Protein AF-A0A3M6UYW1-F1 (afdb_monomer_lite)

Sequence (137 aa):
MILHLRAKVPNKTLLPLRSVLEYNCQVFHFALPAYLSDAIERVQKRVLAIIYPNIDYADSLDLSGILKLSDRRLNACDKLFNNIFTTPSHNLGHLLPERHIPRYNLKQTRVFVPPRAKTCRFTNTFIPSSAGVYNES

pLDDT: mean 82.18, std 15.27, range [35.97, 94.06]

Structure (mmCIF, N/CA/C/O backbone):
data_AF-A0A3M6UYW1-F1
#
_entry.id   AF-A0A3M6UYW1-F1
#
loop_
_atom_site.group_PDB
_atom_site.id
_atom_site.type_symbol
_atom_site.label_atom_id
_atom_site.label_alt_id
_atom_site.label_comp_id
_atom_site.label_asym_id
_atom_site.label_entity_id
_atom_site.label_seq_id
_atom_site.pdbx_PDB_ins_code
_atom_site.Cartn_x
_atom_site.Cartn_y
_atom_site.Cartn_z
_atom_site.occupancy
_atom_site.B_iso_or_equiv
_atom_site.auth_seq_id
_atom_site.auth_comp_id
_atom_site.auth_asym_id
_atom_site.auth_atom_id
_atom_site.pdbx_PDB_model_num
ATOM 1 N N . MET A 1 1 ? -23.492 -7.302 40.290 1.00 36.09 1 MET A N 1
ATOM 2 C CA . MET A 1 1 ? -22.058 -7.555 40.546 1.00 36.09 1 MET A CA 1
ATOM 3 C C . MET A 1 1 ? -21.593 -8.687 39.630 1.00 36.09 1 MET A C 1
ATOM 5 O O . MET A 1 1 ? -21.509 -9.826 40.058 1.00 36.09 1 MET A O 1
ATOM 9 N N . ILE A 1 2 ? -21.384 -8.393 38.341 1.00 37.66 2 ILE A N 1
ATOM 10 C CA . ILE A 1 2 ? -20.848 -9.357 37.365 1.00 37.66 2 ILE A CA 1
ATOM 11 C C . ILE A 1 2 ? -19.375 -8.992 37.197 1.00 37.66 2 ILE A C 1
ATOM 13 O O . ILE A 1 2 ? -19.011 -8.091 36.443 1.00 37.66 2 ILE A O 1
ATOM 17 N N . LEU A 1 3 ? -18.543 -9.600 38.036 1.00 35.97 3 LEU A N 1
ATOM 18 C CA . LEU A 1 3 ? -17.104 -9.389 38.059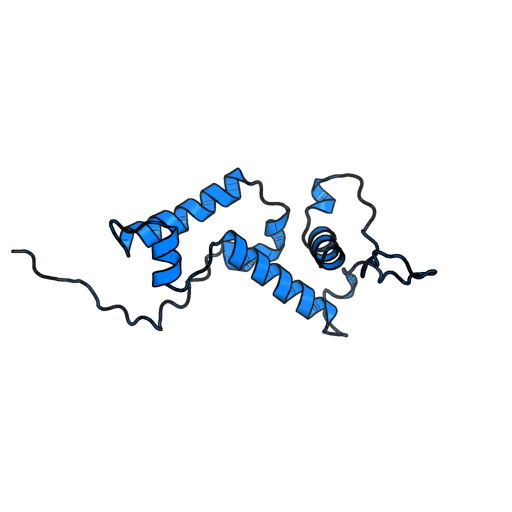 1.00 35.97 3 LEU A CA 1
ATOM 19 C C . LEU A 1 3 ? -16.448 -10.196 36.929 1.00 35.97 3 LEU A C 1
ATOM 21 O O . LEU A 1 3 ? -16.481 -11.417 36.924 1.00 35.97 3 LEU A O 1
ATOM 25 N N . HIS A 1 4 ? -15.837 -9.465 35.997 1.00 41.41 4 HIS A N 1
ATOM 26 C CA . HIS A 1 4 ? -14.522 -9.755 35.419 1.00 41.41 4 HIS A CA 1
ATOM 27 C C . HIS A 1 4 ? -14.276 -11.164 34.845 1.00 41.41 4 HIS A C 1
ATOM 29 O O . HIS A 1 4 ? -13.512 -11.950 35.393 1.00 41.41 4 HIS A O 1
ATOM 35 N N . LEU A 1 5 ? -14.740 -11.387 33.613 1.00 37.12 5 LEU A N 1
ATOM 36 C CA . LEU A 1 5 ? -14.017 -12.227 32.648 1.00 37.12 5 LEU A CA 1
ATOM 37 C C . LEU A 1 5 ? -13.366 -11.332 31.585 1.00 37.12 5 LEU A C 1
ATOM 39 O O . LEU A 1 5 ? -13.694 -11.384 30.405 1.00 37.12 5 LEU A O 1
ATOM 43 N N . ARG A 1 6 ? -12.441 -10.461 32.003 1.00 43.94 6 ARG A N 1
ATOM 44 C CA . ARG A 1 6 ? -11.479 -9.860 31.071 1.00 43.94 6 ARG A CA 1
ATOM 45 C C . ARG A 1 6 ? -10.265 -10.775 31.042 1.00 43.94 6 ARG A C 1
ATOM 47 O O . ARG A 1 6 ? -9.401 -10.691 31.911 1.00 43.94 6 ARG A O 1
ATOM 54 N N . ALA A 1 7 ? -10.232 -11.676 30.063 1.00 39.09 7 ALA A N 1
ATOM 55 C CA . ALA A 1 7 ? -9.025 -12.422 29.748 1.00 39.09 7 ALA A CA 1
ATOM 56 C C . ALA A 1 7 ? -7.895 -11.412 29.515 1.00 39.09 7 ALA A C 1
ATOM 58 O O . ALA A 1 7 ? -7.981 -10.553 28.635 1.00 39.09 7 ALA A O 1
ATOM 59 N N . LYS A 1 8 ? -6.853 -11.479 30.343 1.00 49.75 8 LYS A N 1
ATOM 60 C CA . LYS A 1 8 ? -5.624 -10.716 30.152 1.00 49.75 8 LYS A CA 1
ATOM 61 C C . LYS A 1 8 ? -4.878 -11.361 28.989 1.00 49.75 8 LYS A C 1
ATOM 63 O O . LYS A 1 8 ? -4.017 -12.209 29.195 1.00 49.75 8 LYS A O 1
ATOM 68 N N . VAL A 1 9 ? -5.289 -11.026 27.767 1.00 54.94 9 VAL A N 1
ATOM 69 C CA . VAL A 1 9 ? -4.630 -11.502 26.550 1.00 54.94 9 VAL A CA 1
ATOM 70 C C . VAL A 1 9 ? -3.210 -10.927 26.560 1.00 54.94 9 VAL A C 1
ATOM 72 O O . VAL A 1 9 ? -3.051 -9.709 26.662 1.00 54.94 9 VAL A O 1
ATOM 75 N N . PRO A 1 10 ? -2.160 -11.765 26.539 1.00 40.84 10 PRO A N 1
ATOM 76 C CA . PRO A 1 10 ? -0.798 -11.271 26.603 1.00 40.84 10 PRO A CA 1
ATOM 77 C C . PRO A 1 10 ? -0.486 -10.467 25.336 1.00 40.84 10 PRO A C 1
ATOM 79 O O . PRO A 1 10 ? -0.543 -10.999 24.225 1.00 40.84 10 PRO A O 1
ATOM 82 N N . ASN A 1 11 ? -0.096 -9.200 25.537 1.00 47.88 11 ASN A N 1
ATOM 83 C CA . ASN A 1 11 ? 0.241 -8.163 24.541 1.00 47.88 11 ASN A CA 1
ATOM 84 C C . ASN A 1 11 ? 1.265 -8.564 23.455 1.00 47.88 11 ASN A C 1
ATOM 86 O O . ASN A 1 11 ? 1.589 -7.760 22.592 1.00 47.88 11 ASN A O 1
ATOM 90 N N . LYS A 1 12 ? 1.807 -9.785 23.487 1.00 46.22 12 LYS A N 1
ATOM 91 C CA . LYS A 1 12 ? 2.820 -10.284 22.544 1.00 46.22 12 LYS A CA 1
ATOM 92 C C . LYS A 1 12 ? 2.316 -11.399 21.620 1.00 46.22 12 LYS A C 1
ATOM 94 O O . LYS A 1 12 ? 3.083 -11.887 20.802 1.00 46.22 12 LYS A O 1
ATOM 99 N N . THR A 1 13 ? 1.055 -11.820 21.747 1.00 40.06 13 THR A N 1
ATOM 100 C CA . THR A 1 13 ? 0.511 -12.990 21.018 1.00 40.06 13 THR A CA 1
ATOM 101 C C . THR A 1 13 ? -0.701 -12.688 20.150 1.00 40.06 13 THR A C 1
ATOM 103 O O . THR A 1 13 ? -1.314 -13.607 19.614 1.00 40.06 13 THR A O 1
ATOM 106 N N . LEU A 1 14 ? -1.011 -11.413 19.911 1.00 52.94 14 LEU A N 1
ATOM 107 C CA . LEU A 1 14 ? -1.832 -11.052 18.760 1.00 52.94 14 LEU A CA 1
ATOM 108 C C . LEU A 1 14 ? -0.949 -11.126 17.507 1.00 52.94 14 LEU A C 1
ATOM 110 O O . LEU A 1 14 ? -0.710 -10.121 16.845 1.00 52.94 14 LEU A O 1
ATOM 114 N N . LEU A 1 15 ? -0.428 -12.321 17.189 1.00 47.50 15 LEU A N 1
ATOM 115 C CA . LEU A 1 15 ? -0.084 -12.650 15.809 1.00 47.50 15 LEU A CA 1
ATOM 116 C C . LEU A 1 15 ? -1.322 -12.238 15.014 1.00 47.50 15 LEU A C 1
ATOM 118 O O . LEU A 1 15 ? -2.389 -12.800 15.285 1.00 47.50 15 LEU A O 1
ATOM 122 N N . PRO A 1 16 ? -1.249 -11.220 14.138 1.00 58.47 16 PRO A N 1
ATOM 123 C CA . PRO A 1 16 ? -2.428 -10.812 13.410 1.00 58.47 16 PRO A CA 1
ATOM 124 C C . PRO A 1 16 ? -2.856 -12.064 12.662 1.00 58.47 16 PRO A C 1
ATOM 126 O O . PRO A 1 16 ? -2.077 -12.599 11.870 1.00 58.47 16 PRO A O 1
ATOM 129 N N . LEU A 1 17 ? -4.045 -12.585 12.983 1.00 53.69 17 LEU A N 1
ATOM 130 C CA . LEU A 1 17 ? -4.743 -13.538 12.135 1.00 53.69 17 LEU A CA 1
ATOM 131 C C . LEU A 1 17 ? -4.745 -12.865 10.771 1.00 53.69 17 LEU A C 1
ATOM 133 O O . LEU A 1 17 ? -5.522 -11.936 10.544 1.00 53.69 17 LEU A O 1
ATOM 137 N N . ARG A 1 18 ? -3.780 -13.237 9.921 1.00 63.44 18 ARG A N 1
ATOM 138 C CA . ARG A 1 18 ? -3.652 -12.696 8.577 1.00 63.44 18 ARG A CA 1
ATOM 139 C C . ARG A 1 18 ? -4.965 -13.049 7.930 1.00 63.44 18 ARG A C 1
ATOM 141 O O . ARG A 1 18 ? -5.224 -14.217 7.643 1.00 63.44 18 ARG A O 1
ATOM 148 N N . SER A 1 19 ? -5.832 -12.051 7.801 1.00 68.50 19 SER A N 1
ATOM 149 C CA . SER A 1 19 ? -7.106 -12.256 7.137 1.00 68.50 19 SER A CA 1
ATOM 150 C C . SER A 1 19 ? -6.804 -12.820 5.749 1.00 68.50 19 SER A C 1
ATOM 152 O O . SER A 1 19 ? -5.763 -12.510 5.164 1.00 68.50 19 SER A O 1
ATOM 154 N N . VAL A 1 20 ? -7.698 -13.638 5.194 1.00 69.44 20 VAL A N 1
ATOM 155 C CA . VAL A 1 20 ? -7.539 -14.179 3.828 1.00 69.44 20 VAL A CA 1
ATOM 156 C C . VAL A 1 20 ? -7.234 -13.058 2.818 1.00 69.44 20 VAL A C 1
ATOM 158 O O . VAL A 1 20 ? -6.490 -13.244 1.856 1.00 69.44 20 VAL A O 1
ATOM 161 N N . LEU A 1 21 ? -7.750 -11.858 3.091 1.00 67.00 21 LEU A N 1
ATOM 162 C CA . LEU A 1 21 ? -7.530 -10.651 2.304 1.00 67.00 21 LEU A CA 1
ATOM 163 C C . LEU A 1 21 ? -6.104 -10.098 2.401 1.00 67.00 21 LEU A C 1
ATOM 165 O O . LEU A 1 21 ? -5.640 -9.490 1.446 1.00 67.00 21 LEU A O 1
ATOM 169 N N . GLU A 1 22 ? -5.403 -10.304 3.514 1.00 75.94 22 GLU A N 1
ATOM 170 C CA . GLU A 1 22 ? -3.994 -9.932 3.682 1.00 75.94 22 GLU A CA 1
ATOM 171 C C . GLU A 1 22 ? -3.064 -10.942 2.997 1.00 75.94 22 GLU A C 1
ATOM 173 O O . GLU A 1 22 ? -2.034 -10.551 2.457 1.00 75.94 22 GLU A O 1
ATOM 178 N N . TYR A 1 23 ? -3.441 -12.224 2.948 1.00 79.19 23 TYR A N 1
A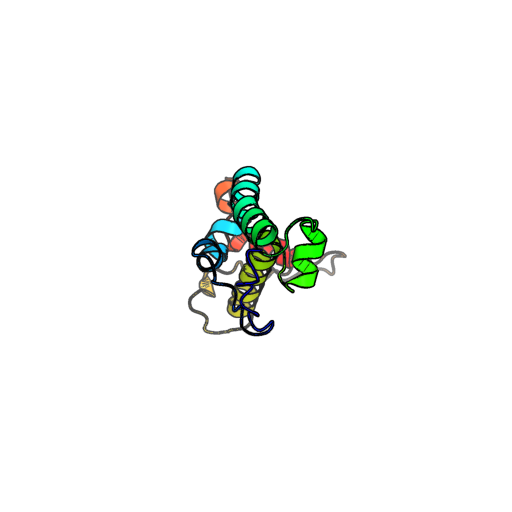TOM 179 C CA . TYR A 1 23 ? -2.662 -13.251 2.248 1.00 79.19 23 TYR A CA 1
ATOM 180 C C . TYR A 1 23 ? -2.613 -13.024 0.732 1.00 79.19 23 TYR A C 1
ATOM 182 O O . TYR A 1 23 ? -1.543 -13.104 0.143 1.00 79.19 23 TYR A O 1
ATOM 190 N N . ASN A 1 24 ? -3.753 -12.692 0.118 1.00 79.31 24 ASN A N 1
ATOM 191 C CA . ASN A 1 24 ? -3.855 -12.447 -1.326 1.00 79.31 24 ASN A CA 1
ATOM 192 C C . ASN A 1 24 ? -3.768 -10.958 -1.695 1.00 79.31 24 ASN A C 1
ATOM 194 O O . ASN A 1 24 ? -4.115 -10.572 -2.815 1.00 79.31 24 ASN A O 1
ATOM 198 N N . CYS A 1 25 ? -3.356 -10.093 -0.762 1.00 85.88 25 CYS A N 1
ATOM 199 C CA . CYS A 1 25 ? -3.439 -8.653 -0.976 1.00 85.88 25 CYS A CA 1
ATOM 200 C C . CYS A 1 25 ? -2.574 -8.168 -2.136 1.00 85.88 25 CYS A C 1
ATOM 202 O O . CYS A 1 25 ? -2.994 -7.248 -2.830 1.00 85.88 25 CYS A O 1
ATOM 204 N N . GLN A 1 26 ? -1.425 -8.801 -2.392 1.00 85.81 26 GLN A N 1
ATOM 205 C CA . GLN A 1 26 ? -0.484 -8.350 -3.416 1.00 85.81 26 GLN A CA 1
ATOM 206 C C . GLN A 1 26 ? -1.105 -8.386 -4.812 1.00 85.81 26 GLN A C 1
ATOM 208 O O . GLN A 1 26 ? -0.824 -7.531 -5.642 1.00 85.81 26 GLN A O 1
ATOM 213 N N . VAL A 1 27 ? -2.015 -9.331 -5.053 1.00 85.12 27 VAL A N 1
ATOM 214 C CA . VAL A 1 27 ? -2.695 -9.478 -6.344 1.00 85.12 27 VAL A CA 1
ATOM 215 C C . VAL A 1 27 ? -3.705 -8.354 -6.579 1.00 85.12 27 VAL A C 1
ATOM 217 O O . VAL A 1 27 ? -3.851 -7.876 -7.703 1.00 85.12 27 VAL A O 1
ATOM 220 N N . PHE A 1 28 ? -4.407 -7.928 -5.526 1.00 84.25 28 PHE A N 1
ATOM 221 C CA . PHE A 1 28 ? -5.582 -7.064 -5.653 1.00 84.25 28 PHE A CA 1
ATOM 222 C C . PHE A 1 28 ? -5.376 -5.640 -5.145 1.00 84.25 28 PHE A C 1
ATOM 224 O O . PHE A 1 28 ? -6.217 -4.802 -5.442 1.00 84.25 28 PHE A O 1
ATOM 231 N N . HIS A 1 29 ? -4.306 -5.344 -4.401 1.00 90.00 29 HIS A N 1
ATOM 232 C CA . HIS A 1 29 ? -4.131 -4.072 -3.692 1.00 90.00 29 HIS A CA 1
ATOM 233 C C . HIS A 1 29 ? -4.346 -2.852 -4.597 1.00 90.00 29 HIS A C 1
ATOM 235 O O . HIS A 1 29 ? -5.199 -2.021 -4.301 1.00 90.00 29 HIS A O 1
ATOM 241 N N . PHE A 1 30 ? -3.647 -2.801 -5.732 1.00 89.38 30 PHE A N 1
ATOM 242 C CA . PHE A 1 30 ? -3.716 -1.686 -6.683 1.00 89.38 30 PHE A CA 1
ATOM 243 C C . PHE A 1 30 ? -4.997 -1.669 -7.527 1.00 89.38 30 PHE A C 1
ATOM 245 O O . PHE A 1 30 ? -5.428 -0.619 -7.998 1.00 89.38 30 PHE A O 1
ATOM 252 N N . ALA A 1 31 ? -5.634 -2.827 -7.697 1.00 90.38 31 ALA A N 1
ATOM 253 C CA . ALA A 1 31 ? -6.873 -2.958 -8.454 1.00 90.38 31 ALA A CA 1
ATOM 254 C C . ALA A 1 31 ? -8.123 -2.760 -7.583 1.00 90.38 31 ALA A C 1
ATOM 256 O O . ALA A 1 31 ? -9.234 -2.764 -8.114 1.00 90.38 31 ALA A O 1
ATOM 257 N N . LEU A 1 32 ? -7.965 -2.625 -6.263 1.00 89.06 32 LEU A N 1
ATOM 258 C CA . LEU A 1 32 ? -9.069 -2.562 -5.321 1.00 89.06 32 LEU A CA 1
ATOM 259 C C . LEU A 1 32 ? -9.656 -1.141 -5.272 1.00 89.06 32 LEU A C 1
ATOM 261 O O . LEU A 1 32 ? -8.974 -0.210 -4.844 1.00 89.06 32 LEU A O 1
ATOM 265 N N . PRO A 1 33 ? -10.937 -0.953 -5.627 1.00 90.12 33 PRO A N 1
ATOM 266 C CA . PRO A 1 33 ? -11.615 0.325 -5.456 1.00 90.12 33 PRO A CA 1
ATOM 267 C C . PRO A 1 33 ? -11.633 0.797 -3.996 1.00 90.12 33 PRO A C 1
ATOM 269 O O . PRO A 1 33 ? -11.802 -0.010 -3.076 1.00 90.12 33 PRO A O 1
ATOM 272 N N . ALA A 1 34 ? -11.575 2.116 -3.790 1.00 90.38 34 ALA A N 1
ATOM 273 C CA . ALA A 1 34 ? -11.566 2.735 -2.460 1.00 90.38 34 ALA A CA 1
ATOM 274 C C . ALA A 1 34 ? -12.737 2.271 -1.576 1.00 90.38 34 ALA A C 1
ATOM 276 O O . ALA A 1 34 ? -12.516 1.848 -0.447 1.00 90.38 34 ALA A O 1
ATOM 277 N N . TYR A 1 35 ? -13.961 2.210 -2.117 1.00 92.88 35 TYR A N 1
ATOM 278 C CA . TYR A 1 35 ? -15.138 1.779 -1.351 1.00 92.88 35 TYR A CA 1
ATOM 279 C C . TYR A 1 35 ? -15.034 0.333 -0.828 1.00 92.88 35 TYR A C 1
ATOM 281 O O . TYR A 1 35 ? -15.541 0.030 0.254 1.00 92.88 35 TYR A O 1
ATOM 289 N N . LEU A 1 36 ? -14.374 -0.568 -1.571 1.00 89.44 36 LEU A N 1
ATOM 290 C CA . LEU A 1 36 ? -14.110 -1.936 -1.113 1.00 89.44 36 LEU A CA 1
ATOM 291 C C . LEU A 1 36 ? -12.987 -1.955 -0.084 1.00 89.44 36 LEU A C 1
ATOM 293 O O . LEU A 1 36 ? -13.098 -2.661 0.914 1.00 89.44 36 LEU A O 1
ATOM 297 N N . SER A 1 37 ? -11.937 -1.159 -0.289 1.00 89.38 37 SER A N 1
ATOM 298 C CA . SER A 1 37 ? -10.874 -0.990 0.703 1.00 89.38 37 SER A CA 1
ATOM 299 C C . SER A 1 37 ? -11.438 -0.518 2.046 1.00 89.38 37 SER A C 1
ATOM 301 O O . SER A 1 37 ? -11.185 -1.152 3.069 1.00 89.38 37 SER A O 1
ATOM 303 N N . ASP A 1 38 ? -12.291 0.505 2.033 1.00 91.38 38 ASP A N 1
ATOM 304 C CA . ASP A 1 38 ? -12.962 1.028 3.222 1.00 91.38 38 ASP A CA 1
ATOM 305 C C . ASP A 1 38 ? -13.908 -0.002 3.838 1.00 91.38 38 ASP A C 1
ATOM 307 O O . ASP A 1 38 ? -13.978 -0.144 5.061 1.00 91.38 38 ASP A O 1
ATOM 311 N N . ALA A 1 39 ? -14.629 -0.766 3.011 1.00 90.88 39 ALA A N 1
ATOM 312 C CA . ALA A 1 39 ? -15.490 -1.837 3.495 1.00 90.88 39 ALA A CA 1
ATOM 313 C C . ALA A 1 39 ? -14.708 -2.901 4.275 1.00 90.88 39 ALA A C 1
ATOM 315 O O . ALA A 1 39 ? -15.198 -3.364 5.306 1.00 90.88 39 ALA A O 1
ATOM 316 N N . ILE A 1 40 ? -13.500 -3.240 3.826 1.00 88.31 40 ILE A N 1
ATOM 317 C CA . ILE A 1 40 ? -12.621 -4.180 4.520 1.00 88.31 40 ILE A CA 1
ATOM 318 C C . ILE A 1 40 ? -12.027 -3.527 5.779 1.00 88.31 40 ILE A C 1
ATOM 320 O O . ILE A 1 40 ? -12.035 -4.141 6.845 1.00 88.31 40 ILE A O 1
ATOM 324 N N . GLU A 1 41 ? -11.588 -2.268 5.706 1.00 90.69 41 GLU A N 1
ATOM 325 C CA . GLU A 1 41 ? -11.059 -1.520 6.858 1.00 90.69 41 GLU A CA 1
ATOM 326 C C . GLU A 1 41 ? -12.096 -1.418 7.992 1.00 90.69 41 GLU A C 1
ATOM 328 O O . GLU A 1 41 ? -11.756 -1.510 9.172 1.00 90.69 41 GLU A O 1
ATOM 333 N N . ARG A 1 42 ? -13.393 -1.307 7.660 1.00 91.62 42 ARG A N 1
ATOM 334 C CA . ARG A 1 42 ? -14.488 -1.317 8.649 1.00 91.62 42 ARG A CA 1
ATOM 335 C C . ARG A 1 42 ? -14.510 -2.583 9.505 1.00 91.62 42 ARG A C 1
ATOM 337 O O . ARG A 1 42 ? -14.943 -2.504 10.653 1.00 91.62 42 ARG A O 1
ATOM 344 N N . VAL A 1 43 ? -14.054 -3.728 8.993 1.00 89.50 43 VAL A N 1
ATOM 345 C CA . VAL A 1 43 ? -13.949 -4.963 9.787 1.00 89.50 43 VAL A CA 1
ATOM 346 C C . VAL A 1 43 ? -12.891 -4.795 10.875 1.00 89.50 43 VAL A C 1
ATOM 348 O O . VAL A 1 43 ? -13.185 -5.045 12.041 1.00 89.50 43 VAL A O 1
ATOM 351 N N . GLN A 1 44 ? -11.704 -4.287 10.526 1.00 88.94 44 GLN A N 1
ATOM 352 C CA . GLN A 1 44 ? -10.646 -3.989 11.498 1.00 88.94 44 GLN A CA 1
ATOM 353 C C . GLN A 1 44 ? -11.111 -2.957 12.532 1.00 88.94 44 GLN A C 1
ATOM 355 O O . GLN A 1 44 ? -10.958 -3.191 13.729 1.00 88.94 44 GLN A O 1
ATOM 360 N N . LYS A 1 45 ? -11.761 -1.871 12.093 1.00 91.56 45 LYS A N 1
ATOM 361 C CA . LYS A 1 45 ? -12.343 -0.856 12.990 1.00 91.56 45 LYS A CA 1
ATOM 362 C C . LYS A 1 45 ? -13.312 -1.464 14.003 1.00 91.56 45 LYS A C 1
ATOM 364 O O . LYS A 1 45 ? -13.233 -1.159 15.186 1.00 91.56 45 LYS A O 1
ATOM 369 N N . ARG A 1 46 ? -14.212 -2.349 13.558 1.00 91.88 46 ARG A N 1
ATOM 370 C CA . ARG A 1 46 ? -15.173 -3.030 14.443 1.00 91.88 46 ARG A CA 1
ATOM 371 C C . ARG A 1 46 ? -14.484 -3.945 15.449 1.00 91.88 46 ARG A C 1
ATOM 373 O O . ARG A 1 46 ? -14.868 -3.945 16.611 1.00 91.88 46 ARG A O 1
ATOM 380 N N . VAL A 1 47 ? -13.474 -4.701 15.020 1.00 90.00 47 VAL A N 1
ATOM 381 C CA . VAL A 1 47 ? -12.698 -5.569 15.918 1.00 90.00 47 VAL A CA 1
ATOM 382 C C . VAL A 1 47 ? -11.996 -4.737 16.991 1.00 90.00 47 VAL A C 1
ATOM 384 O O . VAL A 1 47 ? -12.111 -5.055 18.173 1.00 90.00 47 VAL A O 1
ATOM 387 N N . LEU A 1 48 ? -11.337 -3.639 16.608 1.00 89.69 48 LEU A N 1
ATOM 388 C CA . LEU A 1 48 ? -10.675 -2.759 17.572 1.00 89.69 48 LEU A CA 1
ATOM 389 C C . LEU A 1 48 ? -11.670 -2.072 18.509 1.00 89.69 48 LEU A C 1
ATOM 391 O O . LEU A 1 48 ? -11.395 -2.012 19.699 1.00 89.69 48 LEU A O 1
ATOM 395 N N . ALA A 1 49 ? -12.847 -1.664 18.033 1.00 91.75 49 ALA A N 1
ATOM 396 C CA . ALA A 1 49 ? -13.888 -1.089 18.889 1.00 91.75 49 ALA A CA 1
ATOM 397 C C . ALA A 1 49 ? -14.424 -2.078 19.946 1.00 91.75 49 ALA A C 1
ATOM 399 O O . ALA A 1 49 ? -14.826 -1.663 21.031 1.00 91.75 49 ALA A O 1
ATOM 400 N N . ILE A 1 50 ? -14.428 -3.386 19.651 1.00 90.50 50 ILE A N 1
ATOM 401 C CA . ILE A 1 50 ? -14.810 -4.430 20.618 1.00 90.50 50 ILE A CA 1
ATOM 402 C C . ILE A 1 50 ? -13.707 -4.634 21.666 1.00 90.50 50 ILE A C 1
ATOM 404 O O . ILE A 1 50 ? -14.002 -4.775 22.853 1.00 90.50 50 ILE A O 1
ATOM 408 N N . ILE A 1 51 ? -12.440 -4.662 21.239 1.00 88.94 51 ILE A N 1
ATOM 409 C CA . ILE A 1 51 ? -11.285 -4.891 22.125 1.00 88.94 51 ILE A CA 1
ATOM 410 C C . ILE A 1 51 ? -11.013 -3.660 23.007 1.00 88.94 51 ILE A C 1
ATOM 412 O O . ILE A 1 51 ? -10.790 -3.792 24.213 1.00 88.94 51 ILE A O 1
ATOM 416 N N . TYR A 1 52 ? -11.072 -2.472 22.407 1.00 91.12 52 TYR A N 1
ATOM 417 C CA . TYR A 1 52 ? -10.778 -1.168 22.994 1.00 91.12 52 TYR A CA 1
ATOM 418 C C . TYR A 1 52 ? -12.028 -0.270 22.944 1.00 91.12 52 TYR A C 1
ATOM 420 O O . TYR A 1 52 ? -12.115 0.643 22.121 1.00 91.12 52 TYR A O 1
ATOM 428 N N . PRO A 1 53 ? -13.034 -0.524 23.801 1.00 91.88 53 PRO A N 1
ATOM 429 C CA . PRO A 1 53 ? -14.253 0.275 23.807 1.00 91.88 53 PRO A CA 1
ATOM 430 C C . PRO A 1 53 ? -13.961 1.723 24.221 1.00 91.88 53 PRO A C 1
ATOM 432 O O . PRO A 1 53 ? -13.173 1.959 25.136 1.00 91.88 53 PRO A O 1
ATOM 435 N N . ASN A 1 54 ? -14.656 2.676 23.590 1.00 92.19 54 ASN A N 1
ATOM 436 C CA . ASN A 1 54 ? -14.533 4.128 23.814 1.00 92.19 54 ASN A CA 1
ATOM 437 C C . ASN A 1 54 ? -13.160 4.735 23.475 1.00 92.19 54 ASN A C 1
ATOM 439 O O . ASN A 1 54 ? -12.864 5.842 23.917 1.00 92.19 54 ASN A O 1
ATOM 443 N N . ILE A 1 55 ? -12.333 4.028 22.706 1.00 93.06 55 ILE A N 1
ATOM 444 C CA . ILE A 1 55 ? -11.065 4.540 22.180 1.00 93.06 55 ILE A CA 1
ATOM 445 C C . ILE A 1 55 ? -11.246 4.829 20.687 1.00 93.06 55 ILE A C 1
ATOM 447 O O . ILE A 1 55 ? -11.934 4.073 19.993 1.00 93.06 55 ILE A O 1
ATOM 451 N N . ASP A 1 56 ? -10.661 5.925 20.195 1.00 94.06 56 ASP A N 1
ATOM 452 C CA . ASP A 1 56 ? -10.688 6.227 18.765 1.00 94.06 56 ASP A CA 1
ATOM 453 C C . ASP A 1 56 ? -9.904 5.181 17.957 1.00 94.06 56 ASP A C 1
ATOM 455 O O . ASP A 1 56 ? -9.020 4.485 18.462 1.00 94.06 56 ASP A O 1
ATOM 459 N N . TYR A 1 57 ? -10.222 5.061 16.668 1.00 91.81 57 TYR A N 1
ATOM 460 C CA . TYR A 1 57 ? -9.543 4.116 15.796 1.00 91.81 57 TYR A CA 1
ATOM 461 C C . TYR A 1 57 ? -8.030 4.347 15.744 1.00 91.81 57 TYR A C 1
ATOM 463 O O . TYR A 1 57 ? -7.288 3.371 15.829 1.00 91.81 57 TYR A O 1
ATOM 471 N N . ALA A 1 58 ? -7.567 5.596 15.624 1.00 92.88 58 ALA A N 1
ATOM 472 C CA . ALA A 1 58 ? -6.136 5.886 15.541 1.00 92.88 58 ALA A CA 1
ATOM 473 C C . ALA A 1 58 ? -5.402 5.445 16.817 1.00 92.88 58 ALA A C 1
ATOM 475 O O . ALA A 1 58 ? -4.463 4.657 16.746 1.00 92.88 58 ALA A O 1
ATOM 476 N N . ASP A 1 59 ? -5.925 5.826 17.979 1.00 93.31 59 ASP A N 1
ATOM 477 C CA . ASP A 1 59 ? -5.351 5.444 19.270 1.00 93.31 59 ASP A CA 1
ATOM 478 C C . ASP A 1 59 ? -5.395 3.922 19.485 1.00 93.31 59 ASP A C 1
ATOM 480 O O . ASP A 1 59 ? -4.469 3.326 20.032 1.00 93.31 59 ASP A O 1
ATOM 484 N N . SER A 1 60 ? -6.454 3.251 19.019 1.00 91.31 60 SER A N 1
ATOM 485 C CA . SER A 1 60 ? -6.567 1.791 19.107 1.00 91.31 60 SER A CA 1
ATOM 486 C C . SER A 1 60 ? -5.546 1.055 18.228 1.00 91.31 60 SER A C 1
ATOM 488 O O . SER A 1 60 ? -5.107 -0.043 18.584 1.00 91.31 60 SER A O 1
ATOM 490 N N . LEU A 1 61 ? -5.135 1.645 17.098 1.00 90.94 61 LEU A N 1
ATOM 491 C CA . LEU A 1 61 ? -4.056 1.121 16.257 1.00 90.94 61 LEU A CA 1
ATOM 492 C C . LEU A 1 61 ? -2.716 1.219 16.983 1.00 90.94 61 LEU A C 1
ATOM 494 O O . LEU A 1 61 ? -2.000 0.221 17.067 1.00 90.94 61 LEU A O 1
ATOM 498 N N . ASP A 1 62 ? -2.430 2.372 17.582 1.00 91.50 62 ASP A N 1
ATOM 499 C CA . ASP A 1 62 ? -1.187 2.606 18.317 1.00 91.50 62 ASP A CA 1
ATOM 500 C C . ASP A 1 62 ? -1.091 1.713 19.560 1.00 91.50 62 ASP A C 1
ATOM 502 O O . ASP A 1 62 ? -0.075 1.051 19.780 1.00 91.50 62 ASP A O 1
ATOM 506 N N . LEU A 1 63 ? -2.180 1.596 20.330 1.00 89.31 63 LEU A N 1
ATOM 507 C CA . LEU A 1 63 ? -2.255 0.717 21.502 1.00 89.31 63 LEU A CA 1
ATOM 508 C C . LEU A 1 63 ? -2.107 -0.766 21.150 1.00 89.31 63 LEU A C 1
ATOM 510 O O . LEU A 1 63 ? -1.562 -1.534 21.945 1.00 89.31 63 LEU A O 1
ATOM 514 N N . SER A 1 64 ? -2.611 -1.181 19.986 1.00 86.75 64 SER A N 1
ATOM 515 C CA . SER A 1 64 ? -2.475 -2.562 19.511 1.00 86.75 64 SER A CA 1
ATOM 516 C C . SER A 1 64 ? -1.156 -2.825 18.781 1.00 86.75 64 SER A C 1
ATOM 518 O O . SER A 1 64 ? -0.803 -3.986 18.573 1.00 86.75 64 SER A O 1
ATOM 520 N N . GLY A 1 65 ? -0.418 -1.776 18.402 1.00 88.06 65 GLY A N 1
ATOM 521 C CA . GLY A 1 65 ? 0.776 -1.870 17.563 1.00 88.06 65 GLY A CA 1
ATOM 522 C C . GLY A 1 65 ? 0.481 -2.349 16.137 1.00 88.06 65 GLY A C 1
ATOM 523 O O . GLY A 1 65 ? 1.353 -2.930 15.488 1.00 88.06 65 GLY A O 1
ATOM 524 N N . ILE A 1 66 ? -0.751 -2.166 15.650 1.00 86.38 66 ILE A N 1
ATOM 525 C CA . ILE A 1 66 ? -1.201 -2.635 14.335 1.00 86.38 66 ILE A CA 1
ATOM 526 C C . ILE A 1 66 ? -1.336 -1.436 13.396 1.00 86.38 66 ILE A C 1
ATOM 528 O O . ILE A 1 66 ? -1.947 -0.435 13.738 1.00 86.38 66 ILE A O 1
ATOM 532 N N . LEU A 1 67 ? -0.828 -1.555 12.168 1.00 90.38 67 LEU A N 1
ATOM 533 C CA . LEU A 1 67 ? -1.036 -0.542 11.128 1.00 90.38 67 LEU A CA 1
ATOM 534 C C . LEU A 1 67 ? -2.423 -0.679 10.472 1.00 90.38 67 LEU A C 1
ATOM 536 O O . LEU A 1 67 ? -3.048 -1.752 10.490 1.00 90.38 67 LEU A O 1
ATOM 540 N N . LYS A 1 68 ? -2.880 0.380 9.796 1.00 90.06 68 LYS A N 1
ATOM 541 C CA . LYS A 1 68 ? -4.076 0.311 8.940 1.00 90.06 68 LYS A CA 1
ATOM 542 C C . LYS A 1 68 ? -3.947 -0.829 7.938 1.00 90.06 68 LYS A C 1
ATOM 544 O O . LYS A 1 68 ? -2.845 -1.166 7.490 1.00 90.06 68 LYS A O 1
ATOM 549 N N . LEU A 1 69 ? -5.065 -1.448 7.569 1.00 87.50 69 LEU A N 1
ATOM 550 C CA . LEU A 1 69 ? -5.006 -2.598 6.669 1.00 87.50 69 LEU A CA 1
ATOM 551 C C . LEU A 1 69 ? -4.485 -2.193 5.288 1.00 87.50 69 LEU A C 1
ATOM 553 O O . LEU A 1 69 ? -3.802 -2.985 4.647 1.00 87.50 69 LEU A O 1
ATOM 557 N N . SER A 1 70 ? -4.795 -0.987 4.801 1.00 88.44 70 SER A N 1
ATOM 558 C CA . SER A 1 70 ? -4.178 -0.423 3.585 1.00 88.44 70 SER A CA 1
ATOM 559 C C . SER A 1 70 ? -2.658 -0.515 3.616 1.00 88.44 70 SER A C 1
ATOM 561 O O . SER A 1 70 ? -2.062 -1.073 2.698 1.00 88.44 70 SER A O 1
ATOM 563 N N . ASP A 1 71 ? -2.062 -0.060 4.710 1.00 90.38 71 ASP A N 1
ATOM 564 C CA . ASP A 1 71 ? -0.620 0.119 4.833 1.00 90.38 71 ASP A CA 1
ATOM 565 C C . ASP A 1 71 ? 0.062 -1.239 4.996 1.00 90.38 71 ASP A C 1
ATOM 567 O O . ASP A 1 71 ? 1.094 -1.510 4.388 1.00 90.38 71 ASP A O 1
ATOM 571 N N . ARG A 1 72 ? -0.561 -2.165 5.737 1.00 90.19 72 ARG A N 1
ATOM 572 C CA . ARG A 1 72 ? -0.079 -3.554 5.833 1.00 90.19 72 ARG A CA 1
ATOM 573 C C . ARG A 1 72 ? -0.080 -4.260 4.481 1.00 90.19 72 ARG A C 1
ATOM 575 O O . ARG A 1 72 ? 0.869 -4.981 4.176 1.00 90.19 72 ARG A O 1
ATOM 582 N N . ARG A 1 73 ? -1.116 -4.038 3.665 1.00 90.50 73 ARG A N 1
ATOM 583 C CA . ARG A 1 73 ? -1.210 -4.600 2.310 1.00 90.50 73 ARG A CA 1
ATOM 584 C C . ARG A 1 73 ? -0.167 -3.993 1.376 1.00 90.50 73 ARG A C 1
ATOM 586 O O . ARG A 1 73 ? 0.482 -4.746 0.656 1.00 90.50 73 ARG A O 1
ATOM 593 N N . LEU A 1 74 ? 0.033 -2.676 1.429 1.00 90.94 74 LEU A N 1
ATOM 594 C CA . LEU A 1 74 ? 1.073 -1.999 0.654 1.00 90.94 74 LEU A CA 1
ATOM 595 C C . LEU A 1 74 ? 2.463 -2.528 1.032 1.00 90.94 74 LEU A C 1
ATOM 597 O O . LEU A 1 74 ? 3.173 -3.041 0.175 1.00 90.94 74 LEU A O 1
ATOM 601 N N . ASN A 1 75 ? 2.774 -2.588 2.329 1.00 91.31 75 ASN A N 1
ATOM 602 C CA . ASN A 1 75 ? 4.026 -3.158 2.833 1.00 91.31 75 ASN A CA 1
ATOM 603 C C . ASN A 1 75 ? 4.253 -4.606 2.367 1.00 91.31 75 ASN A C 1
ATOM 605 O O . ASN A 1 75 ? 5.389 -5.033 2.164 1.00 91.31 75 ASN A O 1
ATOM 609 N N . ALA A 1 76 ? 3.191 -5.403 2.236 1.00 90.38 76 ALA A N 1
ATOM 610 C CA . ALA A 1 76 ? 3.287 -6.761 1.716 1.00 90.38 76 ALA A CA 1
ATOM 611 C C . ALA A 1 76 ? 3.558 -6.791 0.201 1.00 90.38 76 ALA A C 1
ATOM 613 O O . ALA A 1 76 ? 4.313 -7.657 -0.250 1.00 90.38 76 ALA A O 1
ATOM 614 N N . CYS A 1 77 ? 2.986 -5.855 -0.565 1.00 91.81 77 CYS A N 1
ATOM 615 C CA . CYS A 1 77 ? 3.297 -5.658 -1.983 1.00 91.81 77 CYS A CA 1
ATOM 616 C C . CYS A 1 77 ? 4.763 -5.268 -2.161 1.00 91.81 77 CYS A C 1
ATOM 618 O O . CYS A 1 77 ? 5.470 -5.909 -2.936 1.00 91.81 77 CYS A O 1
ATOM 620 N N . ASP A 1 78 ? 5.229 -4.291 -1.386 1.00 91.81 78 ASP A N 1
ATOM 621 C CA . ASP A 1 78 ? 6.601 -3.800 -1.451 1.00 91.81 78 ASP A CA 1
ATOM 622 C C . ASP A 1 78 ? 7.580 -4.911 -1.102 1.00 91.81 78 ASP A C 1
ATOM 624 O O . ASP A 1 78 ? 8.519 -5.160 -1.850 1.00 91.81 78 ASP A O 1
ATOM 628 N N . LYS A 1 79 ? 7.343 -5.655 -0.016 1.00 91.94 79 LYS A N 1
ATOM 629 C CA . LYS A 1 79 ? 8.187 -6.800 0.362 1.00 91.94 79 LYS A CA 1
ATOM 630 C C . LYS A 1 79 ? 8.274 -7.847 -0.744 1.00 91.94 79 LYS A C 1
ATOM 632 O O . LYS A 1 79 ? 9.362 -8.358 -0.998 1.00 91.94 79 LYS A O 1
ATOM 637 N N . LEU A 1 80 ? 7.154 -8.168 -1.393 1.00 91.62 80 LEU A N 1
ATOM 638 C CA . LEU A 1 80 ? 7.141 -9.126 -2.495 1.00 91.62 80 LEU A CA 1
ATOM 639 C C . LEU A 1 80 ? 7.911 -8.584 -3.702 1.00 91.62 80 LEU A C 1
ATOM 641 O O . LEU A 1 80 ? 8.767 -9.282 -4.233 1.00 91.62 80 LEU A O 1
ATOM 645 N N . PHE A 1 81 ? 7.646 -7.346 -4.114 1.00 91.75 81 PHE A N 1
ATOM 646 C CA . PHE A 1 81 ? 8.297 -6.747 -5.275 1.00 91.75 81 PHE A CA 1
ATOM 647 C C . PHE A 1 81 ? 9.812 -6.606 -5.069 1.00 91.75 81 PHE A C 1
ATOM 649 O O . PHE A 1 81 ? 10.585 -7.004 -5.936 1.00 91.75 81 PHE A O 1
ATOM 656 N N . ASN A 1 82 ? 10.234 -6.153 -3.883 1.00 91.56 82 ASN A N 1
ATOM 657 C CA . ASN A 1 82 ? 11.635 -6.141 -3.455 1.00 91.56 82 ASN A CA 1
ATOM 658 C C . ASN A 1 82 ? 12.266 -7.534 -3.570 1.00 91.56 82 ASN A C 1
ATOM 660 O O . ASN A 1 82 ? 13.342 -7.684 -4.138 1.00 91.56 82 ASN A O 1
ATOM 664 N N . ASN A 1 83 ? 11.589 -8.567 -3.061 1.00 92.69 83 ASN A N 1
ATOM 665 C CA . ASN A 1 83 ? 12.097 -9.936 -3.107 1.00 92.69 83 ASN A CA 1
ATOM 666 C C . ASN A 1 83 ? 12.293 -10.422 -4.553 1.00 92.69 83 ASN A C 1
ATOM 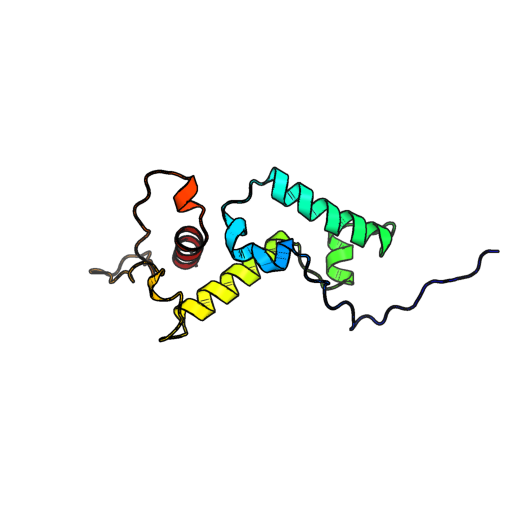668 O O . ASN A 1 83 ? 13.359 -10.948 -4.876 1.00 92.69 83 ASN A O 1
ATOM 672 N N . ILE A 1 84 ? 11.311 -10.183 -5.430 1.00 91.69 84 ILE A N 1
ATOM 673 C CA . ILE A 1 84 ? 11.403 -10.527 -6.857 1.00 91.69 84 ILE A CA 1
ATOM 674 C C . ILE A 1 84 ? 12.581 -9.792 -7.508 1.00 91.69 84 ILE A C 1
ATOM 676 O O . ILE A 1 84 ? 13.313 -10.384 -8.293 1.00 91.69 84 ILE A O 1
ATOM 680 N N . PHE A 1 85 ? 12.764 -8.512 -7.182 1.00 87.88 85 PHE A N 1
ATOM 681 C CA . PHE A 1 85 ? 13.802 -7.665 -7.762 1.00 87.88 85 PHE A CA 1
ATOM 682 C C . PHE A 1 85 ? 15.218 -8.032 -7.304 1.00 87.88 85 PHE A C 1
ATOM 684 O O . PHE A 1 85 ? 16.145 -8.040 -8.111 1.00 87.88 85 PHE A O 1
ATOM 691 N N . THR A 1 86 ? 15.401 -8.324 -6.016 1.00 90.25 86 THR A N 1
ATOM 692 C CA . THR A 1 86 ? 16.715 -8.634 -5.438 1.00 90.25 86 THR A CA 1
ATOM 693 C C . THR A 1 86 ? 17.153 -10.069 -5.727 1.00 90.25 86 THR A C 1
ATOM 695 O O . THR A 1 86 ? 18.351 -10.333 -5.778 1.00 90.25 86 THR A O 1
ATOM 698 N N . THR A 1 87 ? 16.214 -10.998 -5.926 1.00 91.62 87 THR A N 1
ATOM 699 C CA . THR A 1 87 ? 16.512 -12.426 -6.095 1.00 91.62 87 THR A CA 1
ATOM 700 C C . THR A 1 87 ? 16.753 -12.773 -7.575 1.00 91.62 87 THR A C 1
ATOM 702 O O . THR A 1 87 ? 15.798 -12.788 -8.352 1.00 91.62 87 THR A O 1
ATOM 705 N N . PRO A 1 88 ? 17.986 -13.136 -7.992 1.00 80.31 88 PRO A N 1
ATOM 706 C CA . PRO A 1 88 ? 18.319 -13.330 -9.411 1.00 80.31 88 PRO A CA 1
ATOM 707 C C . PRO A 1 88 ? 17.559 -14.470 -10.108 1.00 80.31 88 PRO A C 1
ATOM 709 O O . PRO A 1 88 ? 17.344 -14.419 -11.314 1.00 80.31 88 PRO A O 1
ATOM 712 N N . SER A 1 89 ? 17.151 -15.501 -9.363 1.00 86.19 89 SER A N 1
ATOM 713 C CA . SER A 1 89 ? 16.463 -16.700 -9.868 1.00 86.19 89 SER A CA 1
ATOM 714 C C . SER A 1 89 ? 14.992 -16.775 -9.444 1.00 86.19 89 SER A C 1
ATOM 716 O O . SER A 1 89 ? 14.413 -17.858 -9.367 1.00 86.19 89 SER A O 1
ATOM 718 N N . HIS A 1 90 ? 14.366 -15.638 -9.134 1.00 90.69 90 HIS A N 1
ATOM 719 C CA . HIS A 1 90 ? 12.971 -15.633 -8.713 1.00 90.69 90 HIS A CA 1
ATOM 720 C C . HIS A 1 90 ? 12.042 -16.078 -9.853 1.00 90.69 90 HIS A C 1
ATOM 722 O O . HIS A 1 90 ? 12.100 -15.534 -10.955 1.00 90.69 90 HIS A O 1
ATOM 728 N N . ASN A 1 91 ? 11.104 -16.992 -9.577 1.00 90.00 91 ASN A N 1
ATOM 729 C CA . ASN A 1 91 ? 10.165 -17.517 -10.584 1.00 90.00 91 ASN A CA 1
ATOM 730 C C . ASN A 1 91 ? 9.356 -16.414 -11.287 1.00 90.00 91 ASN A C 1
ATOM 732 O O . ASN A 1 91 ? 9.042 -16.522 -12.468 1.00 90.00 91 ASN A O 1
ATOM 736 N N . LEU A 1 92 ? 9.038 -15.336 -10.566 1.00 89.12 92 LEU A N 1
ATOM 737 C CA . LEU A 1 92 ? 8.320 -14.164 -11.090 1.00 89.12 92 LEU A CA 1
ATOM 738 C C . LEU A 1 92 ? 9.235 -13.081 -11.690 1.00 89.12 92 LEU A C 1
ATOM 740 O O . LEU A 1 92 ? 8.730 -12.056 -12.135 1.00 89.12 92 LEU A O 1
ATOM 744 N N . GLY A 1 93 ? 10.557 -13.274 -11.707 1.00 87.62 93 GLY A N 1
ATOM 745 C CA . GLY A 1 93 ? 11.510 -12.269 -12.195 1.00 87.62 93 GLY A CA 1
ATOM 746 C C . GLY A 1 93 ? 11.286 -11.902 -13.663 1.00 87.62 93 GLY A C 1
ATOM 747 O O . GLY A 1 93 ? 11.396 -10.738 -14.030 1.00 87.62 93 GLY A O 1
ATOM 748 N N . HIS A 1 94 ? 10.854 -12.868 -14.479 1.00 88.81 94 HIS A N 1
ATOM 749 C CA . HIS A 1 94 ? 10.513 -12.655 -15.889 1.00 88.81 94 HIS A CA 1
ATOM 750 C C . HIS A 1 94 ? 9.305 -11.726 -16.109 1.00 88.81 94 HIS A C 1
ATOM 752 O O . HIS A 1 94 ? 9.104 -11.251 -17.223 1.00 88.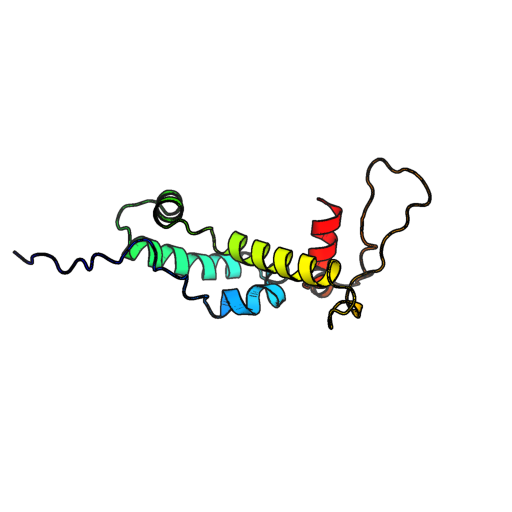81 94 HIS A O 1
ATOM 758 N N . LEU A 1 95 ? 8.484 -11.489 -15.078 1.00 89.00 95 LEU A N 1
ATOM 759 C CA . LEU A 1 95 ? 7.346 -10.575 -15.161 1.00 89.00 95 LEU A CA 1
ATOM 760 C C . LEU A 1 95 ? 7.760 -9.118 -14.950 1.00 89.00 95 LEU A C 1
ATOM 762 O O . LEU A 1 95 ? 6.975 -8.234 -15.281 1.00 89.00 95 LEU A O 1
ATOM 766 N N . LEU A 1 96 ? 8.942 -8.849 -14.384 1.00 89.75 96 LEU A N 1
ATOM 767 C CA . LEU A 1 96 ? 9.379 -7.482 -14.122 1.00 89.75 96 LEU A CA 1
ATOM 768 C C . LEU A 1 96 ? 9.541 -6.696 -15.434 1.00 89.75 96 LEU A C 1
ATOM 770 O O . LEU A 1 96 ? 10.028 -7.247 -16.423 1.00 89.75 96 LEU A O 1
ATOM 774 N N . PRO A 1 97 ? 9.179 -5.400 -15.455 1.00 88.62 97 PRO A N 1
ATOM 775 C CA . PRO A 1 97 ? 9.443 -4.564 -16.614 1.00 88.62 97 PRO A CA 1
ATOM 776 C C . PRO A 1 97 ? 10.947 -4.405 -16.847 1.00 88.62 97 PRO A C 1
ATOM 778 O O . PRO A 1 97 ? 11.761 -4.542 -15.931 1.00 88.62 97 PRO A O 1
ATOM 781 N N . GLU A 1 98 ? 11.321 -4.055 -18.074 1.00 87.56 98 GLU A N 1
ATOM 782 C CA . GLU A 1 98 ? 12.717 -3.792 -18.412 1.00 87.56 98 GLU A CA 1
ATOM 783 C C . GLU A 1 98 ? 13.292 -2.652 -17.563 1.00 87.56 98 GLU A C 1
ATOM 785 O O . GLU A 1 98 ? 12.642 -1.625 -17.324 1.00 87.56 98 GLU A O 1
ATOM 790 N N . ARG A 1 99 ? 14.547 -2.814 -17.128 1.00 87.75 99 ARG A N 1
ATOM 791 C CA . ARG A 1 99 ? 15.268 -1.747 -16.433 1.00 87.75 99 ARG A CA 1
ATOM 792 C C . ARG A 1 99 ? 15.537 -0.604 -17.397 1.00 87.75 99 ARG A C 1
ATOM 794 O O . ARG A 1 99 ? 15.994 -0.797 -18.521 1.00 87.75 99 ARG A O 1
ATOM 801 N N . HIS A 1 100 ? 15.278 0.604 -16.931 1.00 87.44 100 HIS A N 1
ATOM 802 C CA . HIS A 1 100 ? 15.542 1.798 -17.701 1.00 87.44 100 HIS A CA 1
ATOM 803 C C . HIS A 1 100 ? 17.030 2.147 -17.636 1.00 87.44 100 HIS A C 1
ATOM 805 O O . HIS A 1 100 ? 17.578 2.391 -16.563 1.00 87.44 100 HIS A O 1
ATOM 811 N N . ILE A 1 101 ? 17.673 2.204 -18.801 1.00 85.44 101 ILE A N 1
ATOM 812 C CA . ILE A 1 101 ? 19.059 2.653 -18.943 1.00 85.44 101 ILE A CA 1
ATOM 813 C C . ILE A 1 101 ? 19.018 4.094 -19.472 1.00 85.44 101 ILE A C 1
ATOM 815 O O . ILE A 1 101 ? 18.662 4.302 -20.638 1.00 85.44 101 ILE A O 1
ATOM 819 N N . PRO A 1 102 ? 19.315 5.109 -18.639 1.00 82.69 102 PRO A N 1
ATOM 820 C CA . PRO A 1 102 ? 19.289 6.493 -19.084 1.00 82.69 102 PRO A CA 1
ATOM 821 C C . PRO A 1 102 ? 20.425 6.750 -20.082 1.00 82.69 102 PRO A C 1
ATOM 823 O O . PRO A 1 102 ? 21.572 6.389 -19.842 1.00 82.69 102 PRO A O 1
ATOM 826 N N . ARG A 1 103 ? 20.113 7.408 -21.204 1.00 83.75 103 ARG A N 1
ATOM 827 C CA . ARG A 1 103 ? 21.134 7.891 -22.157 1.00 83.75 103 ARG A CA 1
ATOM 828 C C . ARG A 1 103 ? 21.795 9.195 -21.708 1.00 83.75 103 ARG A C 1
ATOM 830 O O . ARG A 1 103 ? 22.888 9.515 -22.154 1.00 83.75 103 ARG A O 1
ATOM 837 N N . TYR A 1 104 ? 21.108 9.943 -20.850 1.00 83.50 104 TYR A N 1
ATOM 838 C CA . TYR A 1 104 ? 21.519 11.249 -20.350 1.00 83.50 104 TYR A CA 1
ATOM 839 C C . TYR A 1 104 ? 21.152 11.357 -18.871 1.00 83.50 104 TYR A C 1
ATOM 841 O O . TYR A 1 104 ? 20.193 10.724 -18.422 1.00 83.50 104 TYR A O 1
ATOM 849 N N . ASN A 1 105 ? 21.866 12.205 -18.134 1.00 78.94 105 ASN A N 1
ATOM 850 C CA . ASN A 1 105 ? 21.559 12.488 -16.735 1.00 78.94 105 ASN A CA 1
ATOM 851 C C . ASN A 1 105 ? 20.328 13.399 -16.650 1.00 78.94 105 ASN A C 1
ATOM 853 O O . ASN A 1 105 ? 20.425 14.620 -16.773 1.00 78.94 105 ASN A O 1
ATOM 857 N N . LEU A 1 106 ? 19.155 12.791 -16.485 1.00 78.94 106 LEU A N 1
ATOM 858 C CA . LEU A 1 106 ? 17.903 13.501 -16.241 1.00 78.94 106 LEU A CA 1
ATOM 859 C C . LEU A 1 106 ? 17.791 13.854 -14.753 1.00 78.94 106 LEU A C 1
ATOM 861 O O . LEU A 1 106 ? 18.228 13.085 -13.903 1.00 78.94 106 LEU A O 1
ATOM 865 N N . LYS A 1 107 ? 17.145 14.983 -14.430 1.00 75.88 107 LYS A N 1
ATOM 866 C CA . LYS A 1 107 ? 16.856 15.364 -13.031 1.00 75.88 107 LYS A CA 1
ATOM 867 C C . LYS A 1 107 ? 15.971 14.341 -12.306 1.00 75.88 107 LYS A C 1
ATOM 869 O O . LYS A 1 107 ? 16.029 14.251 -11.089 1.00 75.88 107 LYS A O 1
ATOM 874 N N . GLN A 1 108 ? 15.160 13.595 -13.056 1.00 74.75 108 GLN A N 1
ATOM 875 C CA . GLN A 1 108 ? 14.347 12.487 -12.565 1.00 74.75 108 GLN A CA 1
ATOM 876 C C . GLN A 1 108 ? 14.680 11.240 -13.378 1.00 74.75 108 GLN A C 1
ATOM 878 O O . GLN A 1 108 ? 14.416 11.171 -14.582 1.00 74.75 108 GLN A O 1
ATOM 883 N N . THR A 1 109 ? 15.287 10.261 -12.721 1.00 76.31 109 THR A N 1
ATOM 884 C CA . THR A 1 109 ? 15.598 8.962 -13.312 1.00 76.31 109 THR A CA 1
ATOM 885 C C . THR A 1 109 ? 14.613 7.931 -12.799 1.00 76.31 109 THR A C 1
ATOM 887 O O . THR A 1 109 ? 14.413 7.816 -11.599 1.00 76.31 109 THR A O 1
ATOM 890 N N . ARG A 1 110 ? 14.039 7.146 -13.708 1.00 86.00 110 ARG A N 1
ATOM 891 C CA . ARG A 1 110 ? 13.212 5.986 -13.361 1.00 86.00 110 ARG A CA 1
ATOM 892 C C . ARG A 1 110 ? 14.047 4.709 -13.368 1.00 86.00 110 ARG A C 1
ATOM 894 O O . ARG A 1 110 ? 15.002 4.616 -14.144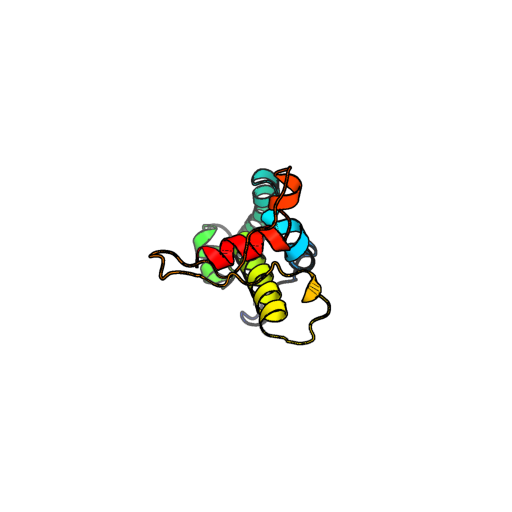 1.00 86.00 110 ARG A O 1
ATOM 901 N N . VAL A 1 111 ? 13.642 3.729 -12.567 1.00 87.31 111 VAL A N 1
ATOM 902 C CA . VAL A 1 111 ? 14.275 2.405 -12.462 1.00 87.31 111 VAL A CA 1
ATOM 903 C C . VAL A 1 111 ? 13.771 1.465 -13.557 1.00 87.31 111 VAL A C 1
ATOM 905 O O . VAL A 1 111 ? 14.562 0.764 -14.188 1.00 87.31 111 VAL A O 1
ATOM 908 N N . PHE A 1 112 ? 12.467 1.484 -13.827 1.00 89.31 112 PHE A N 1
ATOM 909 C CA . PHE A 1 112 ? 11.789 0.608 -14.780 1.00 89.31 112 PHE A CA 1
ATOM 910 C C . PHE A 1 112 ? 11.152 1.390 -15.923 1.00 89.31 112 PHE A C 1
ATOM 912 O O . PHE A 1 112 ? 10.639 2.498 -15.740 1.00 89.31 112 PHE A O 1
ATOM 919 N N . VAL A 1 113 ? 11.126 0.789 -17.110 1.00 88.25 113 VAL A N 1
ATOM 920 C CA . VAL A 1 113 ? 10.306 1.274 -18.220 1.00 88.25 113 VAL A CA 1
ATOM 921 C C . VAL A 1 113 ? 8.856 0.852 -17.957 1.00 88.25 113 VAL A C 1
ATOM 923 O O . VAL A 1 113 ? 8.588 -0.346 -17.868 1.00 88.25 113 VAL A O 1
ATOM 926 N N . PRO A 1 114 ? 7.904 1.793 -17.822 1.00 82.94 114 PRO A N 1
ATOM 927 C CA . PRO A 1 114 ? 6.519 1.434 -17.553 1.00 82.94 114 PRO A CA 1
ATOM 928 C C . PRO A 1 114 ? 5.944 0.637 -18.736 1.00 82.94 114 PRO A C 1
ATOM 930 O O . PRO A 1 114 ? 6.105 1.053 -19.892 1.00 82.94 114 PRO A O 1
ATOM 933 N N . PRO A 1 115 ? 5.273 -0.499 -18.483 1.00 85.06 115 PRO A N 1
ATOM 934 C CA . PRO A 1 115 ? 4.716 -1.318 -19.548 1.00 85.06 115 PRO A CA 1
ATOM 935 C C . PRO A 1 115 ? 3.614 -0.554 -20.288 1.00 85.06 115 PRO A C 1
ATOM 937 O O . PRO A 1 115 ? 2.764 0.104 -19.684 1.00 85.06 115 PRO A O 1
ATOM 940 N N . ARG A 1 116 ? 3.612 -0.648 -21.622 1.00 85.88 116 ARG A N 1
ATOM 941 C CA . ARG A 1 116 ? 2.587 -0.004 -22.453 1.00 85.88 116 ARG A CA 1
ATOM 942 C C . ARG A 1 116 ? 1.255 -0.721 -22.269 1.00 85.88 116 ARG A C 1
ATOM 944 O O . ARG A 1 116 ? 1.111 -1.882 -22.640 1.00 85.88 116 ARG A O 1
ATOM 951 N N . ALA A 1 117 ? 0.271 -0.003 -21.749 1.00 87.69 117 ALA A N 1
ATOM 952 C CA . ALA A 1 117 ? -1.052 -0.531 -21.460 1.00 87.69 117 ALA A CA 1
ATOM 953 C C . ALA A 1 117 ? -2.131 0.310 -22.140 1.00 87.69 117 ALA A C 1
ATOM 955 O O . ALA A 1 117 ? -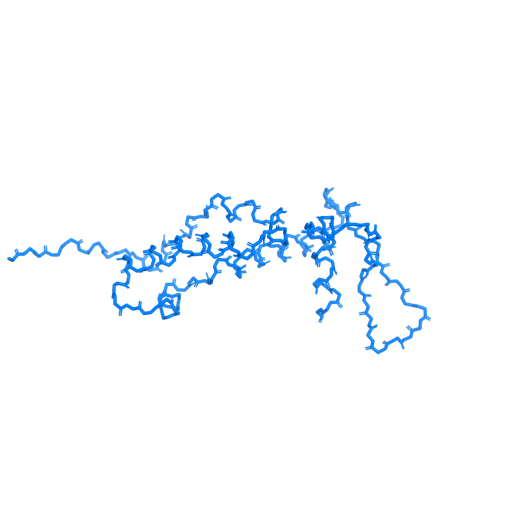2.045 1.534 -22.164 1.00 87.69 117 ALA A O 1
ATOM 956 N N . LYS A 1 118 ? -3.170 -0.347 -22.665 1.00 88.00 118 LYS A N 1
ATOM 957 C CA . LYS A 1 118 ? -4.327 0.335 -23.275 1.00 88.00 118 LYS A CA 1
ATOM 958 C C . LYS A 1 118 ? -5.453 0.630 -22.284 1.00 88.00 118 LYS A C 1
ATOM 960 O O . LYS A 1 118 ? -6.371 1.367 -22.613 1.00 88.00 118 LYS A O 1
ATOM 965 N N . THR A 1 119 ? -5.430 0.004 -21.107 1.00 90.50 119 THR A N 1
ATOM 966 C CA . THR A 1 119 ? -6.533 0.071 -20.144 1.00 90.50 119 THR A CA 1
ATOM 967 C C . THR A 1 119 ? -6.018 0.313 -18.736 1.00 90.50 119 THR A C 1
ATOM 969 O O . THR A 1 119 ? -5.003 -0.262 -18.338 1.00 90.50 119 THR A O 1
ATOM 972 N N . CYS A 1 120 ? -6.785 1.080 -17.957 1.00 86.94 120 CYS A N 1
ATOM 973 C CA . CYS A 1 120 ? -6.527 1.283 -16.532 1.00 86.94 120 CYS A CA 1
ATOM 974 C C . CYS A 1 120 ? -6.551 -0.043 -15.752 1.00 86.94 120 CYS A C 1
ATOM 976 O O . CYS A 1 120 ? -5.858 -0.218 -14.757 1.00 86.94 120 CYS A O 1
ATOM 978 N N . ARG A 1 121 ? -7.330 -1.024 -16.229 1.00 88.06 121 ARG A N 1
ATOM 979 C CA . ARG A 1 121 ? -7.409 -2.347 -15.604 1.00 88.06 121 ARG A CA 1
ATOM 980 C C . ARG A 1 121 ? -6.051 -3.040 -15.559 1.00 88.06 121 ARG A C 1
ATOM 982 O O . ARG A 1 121 ? -5.726 -3.630 -14.539 1.00 88.06 121 ARG A O 1
ATOM 989 N N . PHE A 1 122 ? -5.278 -2.985 -16.646 1.00 89.38 122 PHE A N 1
ATOM 990 C CA . PHE A 1 122 ? -3.945 -3.584 -16.670 1.00 89.38 122 PHE A CA 1
ATOM 991 C C . PHE A 1 122 ? -2.929 -2.734 -15.901 1.00 89.38 122 PHE A C 1
ATOM 993 O O . PHE A 1 122 ? -2.134 -3.295 -15.152 1.00 89.38 122 PHE A O 1
ATOM 1000 N N . THR A 1 123 ? -2.969 -1.401 -16.026 1.00 89.25 123 THR A N 1
ATOM 1001 C CA . THR A 1 123 ? -2.040 -0.519 -15.287 1.00 89.25 123 THR A CA 1
ATOM 1002 C C . THR A 1 123 ? -2.162 -0.689 -13.777 1.00 89.25 123 THR A C 1
ATOM 1004 O O . THR A 1 123 ? -1.161 -0.605 -13.077 1.00 89.25 123 THR A O 1
ATOM 1007 N N . ASN A 1 124 ? -3.365 -1.000 -13.293 1.00 90.31 124 ASN A N 1
ATOM 1008 C CA . ASN A 1 124 ? -3.662 -1.180 -11.873 1.00 90.31 124 ASN A CA 1
ATOM 1009 C C . ASN A 1 124 ? -3.401 -2.615 -11.376 1.00 90.31 124 ASN A C 1
ATOM 1011 O O . ASN A 1 124 ? -3.805 -2.974 -10.274 1.00 90.31 124 ASN A O 1
ATOM 1015 N N . THR A 1 125 ? -2.780 -3.476 -12.189 1.00 90.38 125 THR A N 1
ATOM 1016 C CA . THR A 1 125 ? -2.322 -4.791 -11.718 1.00 90.38 125 THR A CA 1
ATOM 1017 C C . THR A 1 125 ? -1.011 -4.668 -10.945 1.00 90.38 125 THR A C 1
ATOM 1019 O O . THR A 1 125 ? -0.305 -3.666 -11.053 1.00 90.38 125 THR A O 1
ATOM 1022 N N . PHE A 1 126 ? -0.678 -5.708 -10.174 1.00 91.44 126 PHE A N 1
ATOM 1023 C CA . PHE A 1 126 ? 0.483 -5.731 -9.281 1.00 91.44 126 PHE A CA 1
ATOM 1024 C C . PHE A 1 126 ? 1.779 -5.235 -9.938 1.00 91.44 126 PHE A C 1
ATOM 1026 O O . PHE A 1 126 ? 2.376 -4.282 -9.456 1.00 91.44 126 PHE A O 1
ATOM 1033 N N . ILE A 1 127 ? 2.195 -5.828 -11.062 1.00 91.38 127 ILE A N 1
ATOM 1034 C CA . ILE A 1 127 ? 3.510 -5.537 -11.648 1.00 91.38 127 ILE A CA 1
ATOM 1035 C C . ILE A 1 127 ? 3.634 -4.090 -12.163 1.00 91.38 127 ILE A C 1
ATOM 1037 O O . ILE A 1 127 ? 4.571 -3.408 -11.743 1.00 91.38 127 ILE A O 1
ATOM 1041 N N . PRO A 1 128 ? 2.740 -3.579 -13.041 1.00 91.19 128 PRO A N 1
ATOM 1042 C CA . PRO A 1 128 ? 2.849 -2.206 -13.530 1.00 91.19 128 PRO A CA 1
ATOM 1043 C C . PRO A 1 128 ? 2.724 -1.166 -12.416 1.00 91.19 128 PRO A C 1
ATOM 1045 O O . PRO A 1 128 ? 3.452 -0.176 -12.433 1.00 91.19 128 PRO A O 1
ATOM 1048 N N . SER A 1 129 ? 1.834 -1.395 -11.444 1.00 91.44 129 SER A N 1
ATOM 1049 C CA . SER A 1 129 ? 1.631 -0.466 -10.331 1.00 91.44 129 SER A CA 1
ATOM 1050 C C . SER A 1 129 ? 2.817 -0.450 -9.371 1.00 91.44 129 SER A C 1
ATOM 1052 O O . SER A 1 129 ? 3.327 0.624 -9.069 1.00 91.44 129 SER A O 1
ATOM 1054 N N . SER A 1 130 ? 3.323 -1.616 -8.951 1.00 91.38 130 SER A N 1
ATOM 1055 C CA . SER A 1 130 ? 4.505 -1.691 -8.083 1.00 91.38 130 SER A CA 1
ATOM 1056 C C . SER A 1 130 ? 5.745 -1.095 -8.745 1.00 91.38 130 SER A C 1
ATOM 1058 O O . SER A 1 130 ? 6.481 -0.369 -8.087 1.00 91.38 130 SER A O 1
ATOM 1060 N N . ALA A 1 131 ? 5.955 -1.327 -10.045 1.00 90.00 131 ALA A N 1
ATOM 1061 C CA . ALA A 1 131 ? 7.049 -0.696 -10.784 1.00 90.00 131 ALA A CA 1
ATOM 1062 C C . ALA A 1 131 ? 6.892 0.832 -10.887 1.00 90.00 131 ALA A C 1
ATOM 1064 O O . ALA A 1 131 ? 7.891 1.548 -10.891 1.00 90.00 131 ALA A O 1
ATOM 1065 N N . GLY A 1 132 ? 5.653 1.331 -10.962 1.00 88.69 132 GLY A N 1
ATOM 1066 C CA . GLY A 1 132 ? 5.337 2.759 -10.900 1.00 88.69 132 GLY A CA 1
ATOM 1067 C C . GLY A 1 132 ? 5.729 3.377 -9.560 1.00 88.69 132 GLY A C 1
ATOM 1068 O O . GLY A 1 132 ? 6.518 4.315 -9.545 1.00 88.69 132 GLY A O 1
ATOM 1069 N N . VAL A 1 133 ? 5.281 2.785 -8.448 1.00 87.75 133 VAL A N 1
ATOM 1070 C CA . VAL A 1 133 ? 5.641 3.218 -7.081 1.00 87.75 133 VAL A CA 1
ATOM 1071 C C . VAL A 1 133 ? 7.163 3.245 -6.889 1.00 87.75 133 VAL A C 1
ATOM 1073 O O . VAL A 1 133 ? 7.719 4.195 -6.344 1.00 87.75 133 VAL A O 1
ATOM 1076 N N . TYR A 1 134 ? 7.857 2.238 -7.420 1.00 85.19 134 TYR A N 1
ATOM 1077 C CA . TYR A 1 134 ? 9.316 2.142 -7.376 1.00 85.19 134 TYR A CA 1
ATOM 1078 C C . TYR A 1 134 ? 10.060 3.207 -8.190 1.00 85.19 134 TYR A C 1
ATOM 1080 O O . TYR A 1 134 ? 11.231 3.466 -7.936 1.00 85.19 134 TYR A O 1
ATOM 1088 N N . ASN A 1 135 ? 9.415 3.779 -9.206 1.00 85.19 135 ASN A N 1
ATOM 1089 C CA . ASN A 1 135 ? 9.979 4.858 -10.013 1.00 85.19 135 ASN A CA 1
ATOM 1090 C C . ASN A 1 135 ? 9.773 6.239 -9.378 1.00 85.19 135 ASN A C 1
ATOM 1092 O O . ASN A 1 135 ? 10.441 7.185 -9.789 1.00 85.19 135 ASN A O 1
ATOM 1096 N N . GLU A 1 136 ? 8.815 6.359 -8.459 1.00 78.81 136 GLU A N 1
ATOM 1097 C CA . GLU A 1 136 ? 8.482 7.593 -7.738 1.00 78.81 136 GLU A CA 1
ATOM 1098 C C . GLU A 1 136 ? 9.229 7.720 -6.400 1.00 78.81 136 GLU A C 1
ATOM 1100 O O . GLU A 1 136 ? 9.245 8.806 -5.821 1.00 78.81 136 GLU A O 1
ATOM 1105 N N . SER A 1 137 ? 9.831 6.620 -5.929 1.00 64.31 137 SER A N 1
ATOM 1106 C CA . SER A 1 137 ? 10.658 6.541 -4.715 1.00 64.31 137 SER A CA 1
ATOM 1107 C C . SER A 1 137 ? 12.083 7.029 -4.964 1.00 64.31 137 SER A C 1
ATOM 1109 O O . SER A 1 137 ? 12.624 7.717 -4.070 1.00 64.31 137 SER A O 1
#

Foldseek 3Di:
DPDDPPPPDPLPPPPPPCPPCLVCLLFCLLVDDPVVLVVVLVVVVVVLCVVPPPDDPVVSCVVSVHDRSSVSSVVVLLVVVVCLVVDPPDPCVVVAADADDDPDDDPQDAGHDQDDDPDPNVCSGNRNVSSVVRSVD

Organism: Pocillopora damicornis (NCBI:txid46731)

Secondary structure (DSSP, 8-state):
----------TT-------HHHHTHHHHTTT--HHHHHHHHHHHHHHHHHHSTT--HHHHHHHHT---HHHHHHHHHHHHHHHHHH-TT-TTGGGSPPBP--SS--SS--SBPPPP-SSHHHHTSHHHHHHHHHHH-

Radius of gyration: 19.94 Å; chains: 1; bounding box: 44×33×64 Å